Protein AF-X1LC28-F1 (afdb_monomer)

Struc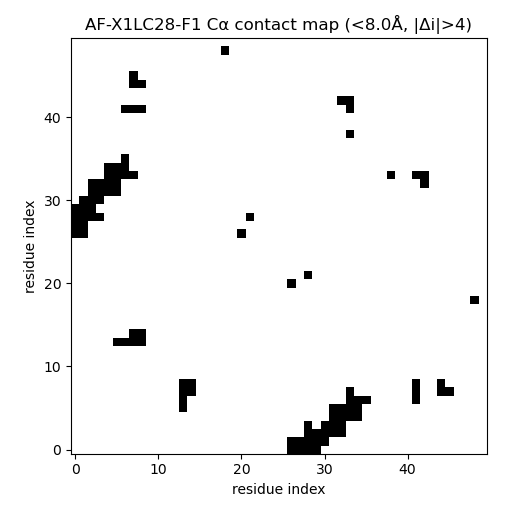ture (mmCIF, N/CA/C/O backbone):
data_AF-X1LC28-F1
#
_entry.id   AF-X1LC28-F1
#
loop_
_atom_site.group_PDB
_atom_site.id
_atom_site.type_symbol
_atom_site.label_atom_id
_atom_site.label_alt_id
_atom_site.label_comp_id
_atom_site.label_asym_id
_atom_site.label_entity_id
_atom_site.label_seq_id
_atom_site.pdbx_PDB_ins_code
_atom_site.Cartn_x
_atom_site.Cartn_y
_atom_site.Cartn_z
_atom_site.occupancy
_atom_site.B_iso_or_equiv
_atom_site.auth_seq_id
_atom_site.auth_comp_id
_atom_site.auth_asym_id
_atom_site.auth_atom_id
_atom_site.pdbx_PDB_model_num
ATOM 1 N N . PRO A 1 1 ? -17.442 2.885 1.977 1.00 91.38 1 PRO A N 1
ATOM 2 C CA . PRO A 1 1 ? -16.442 1.964 1.382 1.00 91.38 1 PRO A CA 1
ATOM 3 C C . PRO A 1 1 ? -15.487 2.764 0.489 1.00 91.38 1 PRO A C 1
ATOM 5 O O . PRO A 1 1 ? -15.963 3.607 -0.268 1.00 91.38 1 PRO A O 1
ATOM 8 N N . VAL A 1 2 ? -14.177 2.541 0.616 1.00 97.50 2 VAL A N 1
ATOM 9 C CA . VAL A 1 2 ? -13.119 3.302 -0.073 1.00 97.50 2 VAL A CA 1
ATOM 10 C C . VAL A 1 2 ? -12.250 2.361 -0.910 1.00 97.50 2 VAL A C 1
ATOM 12 O O . VAL A 1 2 ? -11.864 1.288 -0.445 1.00 97.50 2 VAL A O 1
ATOM 15 N N . ILE A 1 3 ? -11.947 2.778 -2.140 1.00 98.06 3 ILE A N 1
ATOM 16 C CA . ILE A 1 3 ? -10.875 2.219 -2.971 1.00 98.06 3 ILE A CA 1
ATOM 17 C C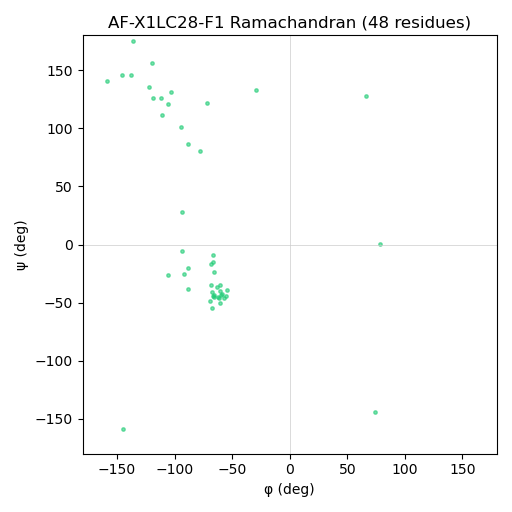 . ILE A 1 3 ? -9.816 3.311 -3.081 1.00 98.06 3 ILE A C 1
ATOM 19 O O . ILE A 1 3 ? -10.151 4.439 -3.441 1.00 98.06 3 ILE A O 1
ATOM 23 N N . PHE A 1 4 ? -8.577 2.981 -2.739 1.00 97.69 4 PHE A N 1
ATOM 24 C CA . PHE A 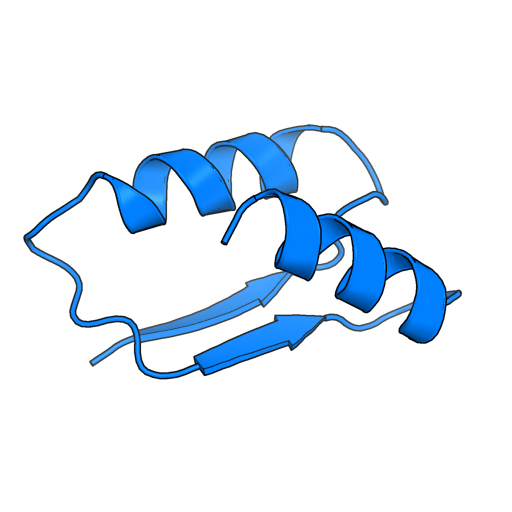1 4 ? -7.463 3.920 -2.756 1.00 97.69 4 PHE A CA 1
ATOM 25 C C . PHE A 1 4 ? -6.491 3.538 -3.873 1.00 97.69 4 PHE A C 1
ATOM 27 O O . PHE A 1 4 ? -5.858 2.487 -3.806 1.00 97.69 4 PHE A O 1
ATOM 34 N N . ASP A 1 5 ? -6.416 4.369 -4.910 1.00 97.69 5 ASP A N 1
ATOM 35 C CA . ASP A 1 5 ? -5.451 4.231 -6.002 1.00 97.69 5 ASP A CA 1
ATOM 36 C C . ASP A 1 5 ? -4.339 5.260 -5.809 1.00 97.69 5 ASP A C 1
ATOM 38 O O . ASP A 1 5 ? -4.623 6.426 -5.536 1.00 97.69 5 ASP A O 1
ATOM 42 N N . THR A 1 6 ? -3.091 4.815 -5.893 1.00 97.12 6 THR A N 1
ATOM 43 C CA . THR A 1 6 ? -1.917 5.629 -5.559 1.00 97.12 6 THR A CA 1
ATOM 44 C C . THR A 1 6 ? -0.740 5.282 -6.461 1.00 97.12 6 THR A C 1
ATOM 46 O O . THR A 1 6 ? -0.528 4.117 -6.821 1.00 97.12 6 THR A O 1
ATOM 49 N N . ASP A 1 7 ? 0.087 6.266 -6.798 1.00 96.25 7 ASP A N 1
ATOM 50 C CA . ASP A 1 7 ? 1.360 6.040 -7.470 1.00 96.25 7 ASP A CA 1
ATOM 51 C C . ASP A 1 7 ? 2.542 5.928 -6.498 1.00 96.25 7 ASP A C 1
ATOM 53 O O . ASP A 1 7 ? 3.683 6.120 -6.929 1.00 96.25 7 ASP A O 1
ATOM 57 N N . ILE A 1 8 ? 2.281 5.472 -5.259 1.00 96.25 8 ILE A N 1
ATOM 58 C CA . ILE A 1 8 ? 3.246 5.230 -4.175 1.00 96.25 8 ILE A CA 1
ATOM 59 C C . ILE A 1 8 ? 4.644 4.855 -4.674 1.00 96.25 8 ILE A C 1
ATOM 61 O O . ILE A 1 8 ? 4.811 3.982 -5.527 1.00 96.25 8 ILE A O 1
ATOM 65 N N . CYS A 1 9 ? 5.659 5.506 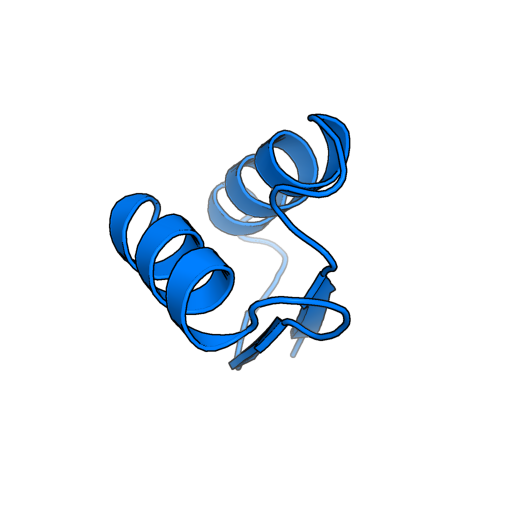-4.100 1.00 94.81 9 CYS A N 1
ATOM 66 C CA . CYS A 1 9 ? 7.043 5.555 -4.593 1.00 94.81 9 CYS A CA 1
ATOM 67 C C . CYS A 1 9 ? 7.294 6.523 -5.766 1.00 94.81 9 CYS A C 1
ATOM 69 O O . CYS A 1 9 ? 8.437 6.580 -6.221 1.00 94.81 9 CYS A O 1
ATOM 71 N N . GLY A 1 10 ? 6.291 7.261 -6.258 1.00 93.56 10 GLY A N 1
ATOM 72 C CA . GLY A 1 10 ? 6.494 8.412 -7.151 1.00 93.56 10 GLY A CA 1
ATOM 73 C C . GLY A 1 10 ? 7.180 9.559 -6.408 1.00 93.56 10 GLY A C 1
ATOM 74 O O . GLY A 1 10 ? 8.277 9.986 -6.773 1.00 93.56 10 GLY A O 1
ATOM 75 N N . ASP A 1 11 ? 6.586 9.954 -5.291 1.00 94.94 11 ASP A N 1
ATOM 76 C CA . ASP A 1 11 ? 7.171 10.775 -4.239 1.00 94.94 11 ASP A CA 1
ATOM 77 C C . ASP A 1 11 ? 6.622 10.323 -2.864 1.00 94.94 11 ASP A C 1
ATOM 79 O O . ASP A 1 11 ? 6.302 9.144 -2.661 1.00 94.94 11 ASP A O 1
ATOM 83 N N . ILE A 1 12 ? 6.682 11.193 -1.853 1.00 95.56 12 ILE A N 1
ATOM 84 C CA . ILE A 1 12 ? 6.490 10.793 -0.453 1.00 95.56 12 ILE A CA 1
ATOM 85 C C . ILE A 1 12 ? 5.038 10.894 0.024 1.00 95.56 12 ILE A C 1
ATOM 87 O O . ILE A 1 12 ? 4.675 10.204 0.980 1.00 95.56 12 ILE A O 1
ATOM 91 N N . ASP A 1 13 ? 4.217 11.752 -0.574 1.00 97.56 13 ASP A N 1
ATOM 92 C CA . ASP A 1 13 ? 2.905 12.111 -0.026 1.00 97.56 13 ASP A CA 1
ATOM 93 C C . ASP A 1 13 ? 1.908 10.943 -0.080 1.00 97.56 13 ASP A C 1
ATOM 95 O O . ASP A 1 13 ? 1.189 10.725 0.892 1.00 97.56 13 ASP A O 1
ATOM 99 N N . ASP A 1 14 ? 1.969 10.098 -1.107 1.00 97.06 14 ASP A N 1
ATOM 100 C CA . ASP A 1 14 ? 1.230 8.836 -1.215 1.00 97.06 14 ASP A CA 1
ATOM 101 C C . ASP A 1 14 ? 1.443 7.899 -0.020 1.00 97.06 14 ASP A C 1
ATOM 103 O O . ASP A 1 14 ? 0.521 7.232 0.458 1.00 97.06 14 ASP A O 1
ATOM 107 N N . THR A 1 15 ? 2.680 7.844 0.485 1.00 97.06 15 THR A N 1
ATOM 108 C CA . THR A 1 15 ? 3.010 7.012 1.649 1.00 97.06 15 THR A CA 1
ATOM 109 C C . THR A 1 15 ? 2.329 7.561 2.899 1.00 97.06 15 THR A C 1
ATOM 111 O O . THR A 1 15 ? 1.792 6.794 3.700 1.00 97.06 15 THR A O 1
ATOM 114 N N . TRP A 1 16 ? 2.307 8.887 3.054 1.00 98.00 16 TRP A N 1
ATOM 115 C CA . TRP A 1 16 ? 1.578 9.540 4.140 1.00 98.00 16 TRP A CA 1
ATOM 116 C C . TRP A 1 16 ? 0.073 9.346 3.993 1.00 98.00 16 TRP A C 1
ATOM 118 O O . TRP A 1 16 ? -0.574 8.968 4.965 1.00 98.00 16 TRP A O 1
ATOM 128 N N . ALA A 1 17 ? -0.472 9.525 2.788 1.00 97.69 17 ALA A N 1
ATOM 129 C CA . ALA A 1 17 ? -1.882 9.313 2.500 1.00 97.69 17 ALA A CA 1
ATOM 130 C C . ALA A 1 17 ? -2.317 7.885 2.857 1.00 97.69 17 ALA A C 1
ATOM 132 O O . ALA A 1 17 ? -3.317 7.718 3.554 1.00 97.69 17 ALA A O 1
ATOM 133 N N . LEU A 1 18 ? -1.533 6.866 2.477 1.00 97.88 18 LEU A N 1
ATOM 134 C CA . LEU A 1 18 ? -1.807 5.470 2.824 1.00 97.88 18 LEU A CA 1
ATOM 135 C C . LEU A 1 18 ? -1.820 5.249 4.344 1.00 97.88 18 LEU A C 1
ATOM 137 O O . LEU A 1 18 ? -2.773 4.679 4.873 1.00 97.88 18 LEU A O 1
ATOM 141 N N . VAL A 1 19 ? -0.789 5.705 5.061 1.00 97.81 19 VAL A N 1
ATOM 142 C CA . VAL A 1 19 ? -0.696 5.500 6.517 1.00 97.81 19 VAL A CA 1
ATOM 143 C C . VAL A 1 19 ? -1.798 6.257 7.255 1.00 97.81 19 VAL A C 1
ATOM 145 O O . VAL A 1 19 ? -2.423 5.694 8.151 1.00 97.81 19 VAL A O 1
ATOM 148 N N . THR A 1 20 ? -2.078 7.504 6.874 1.00 98.00 20 THR A N 1
ATOM 149 C CA . THR A 1 20 ? -3.173 8.288 7.458 1.00 98.00 20 THR A CA 1
ATOM 150 C C . THR A 1 20 ? -4.517 7.612 7.209 1.00 98.00 20 THR A C 1
ATOM 152 O O . THR A 1 20 ? -5.280 7.439 8.154 1.00 98.00 20 T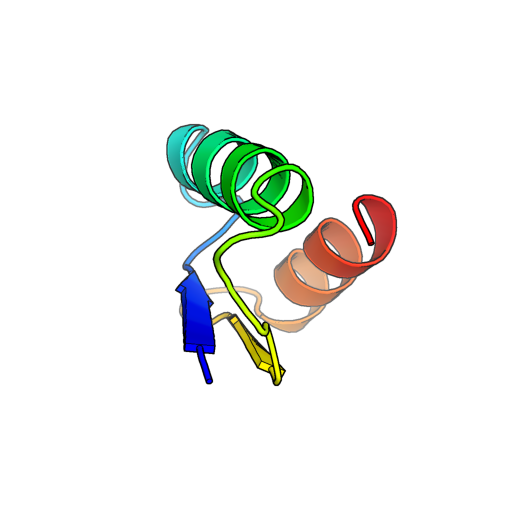HR A O 1
ATOM 155 N N . LEU A 1 21 ? -4.778 7.155 5.979 1.00 97.81 21 LEU A N 1
ATOM 156 C CA . LEU A 1 21 ? -6.016 6.459 5.635 1.00 97.81 21 LEU A CA 1
ATOM 157 C C . LEU A 1 21 ? -6.198 5.179 6.469 1.00 97.81 21 LEU A C 1
ATOM 159 O O . LEU A 1 21 ? -7.285 4.951 6.990 1.00 97.81 21 LEU A O 1
ATOM 163 N N . LEU A 1 22 ? -5.139 4.380 6.654 1.00 97.25 22 LEU A N 1
ATOM 164 C CA . LEU A 1 22 ? -5.163 3.157 7.474 1.00 97.25 22 LEU A CA 1
ATOM 165 C C . LEU A 1 22 ? -5.401 3.420 8.971 1.00 97.25 22 LEU A C 1
ATOM 167 O O . LEU A 1 22 ? -5.847 2.520 9.681 1.00 97.25 22 LEU A O 1
ATOM 171 N N . GLN A 1 23 ? -5.091 4.621 9.464 1.00 97.69 23 GLN A N 1
ATOM 172 C CA . GLN A 1 23 ? -5.318 5.024 10.859 1.00 97.69 23 GLN A CA 1
ATOM 173 C C . GLN A 1 23 ? -6.663 5.736 11.078 1.00 97.69 23 GLN A C 1
ATOM 175 O O . GLN A 1 23 ? -7.014 6.021 12.222 1.00 97.69 23 GLN A O 1
ATOM 180 N N . SER A 1 24 ? -7.418 6.009 10.013 1.00 98.12 24 SER A N 1
ATOM 181 C CA . SER A 1 24 ? -8.708 6.700 10.059 1.00 98.12 24 SER A CA 1
ATOM 182 C C . SER A 1 24 ? -9.878 5.700 10.110 1.00 98.12 24 SER A C 1
ATOM 184 O O . SER A 1 24 ? -10.262 5.153 9.071 1.00 98.12 24 SER A O 1
ATOM 186 N N . PRO A 1 25 ? -10.489 5.442 11.287 1.00 97.12 25 PRO A N 1
ATOM 187 C CA . PRO A 1 25 ? -11.558 4.448 11.440 1.00 97.12 25 PRO A CA 1
ATOM 188 C C . PRO A 1 25 ? -12.865 4.809 10.712 1.00 97.12 25 PRO A C 1
ATOM 190 O O . PRO A 1 25 ? -13.736 3.955 10.547 1.00 97.12 25 PRO A O 1
ATOM 193 N N . GLU A 1 26 ? -13.030 6.060 10.285 1.00 97.88 26 GLU A N 1
ATOM 194 C CA . GLU A 1 26 ? -14.165 6.530 9.490 1.00 97.88 26 GLU A CA 1
ATOM 195 C C . GLU A 1 26 ? -14.188 5.956 8.061 1.00 97.88 26 GLU A C 1
ATOM 197 O O . GLU A 1 26 ? -15.237 5.979 7.407 1.00 97.88 26 GLU A O 1
ATOM 202 N N . PHE A 1 27 ? -13.065 5.411 7.577 1.00 97.56 27 PHE A N 1
ATOM 203 C CA . PHE A 1 27 ? -12.956 4.843 6.238 1.00 97.56 27 PHE A CA 1
ATOM 204 C C . PHE A 1 27 ? -12.920 3.313 6.259 1.00 97.56 27 PHE A C 1
ATOM 206 O O . PHE A 1 27 ? -12.021 2.674 6.792 1.00 97.56 27 PHE A O 1
ATOM 213 N N . ASP A 1 28 ? -13.890 2.711 5.574 1.00 97.25 28 ASP A N 1
ATOM 214 C CA . ASP A 1 28 ? -13.924 1.273 5.302 1.00 97.25 28 ASP A CA 1
ATOM 215 C C . ASP A 1 28 ? -13.178 0.966 3.993 1.00 97.25 28 ASP A C 1
ATOM 217 O O . ASP A 1 28 ? -13.778 0.961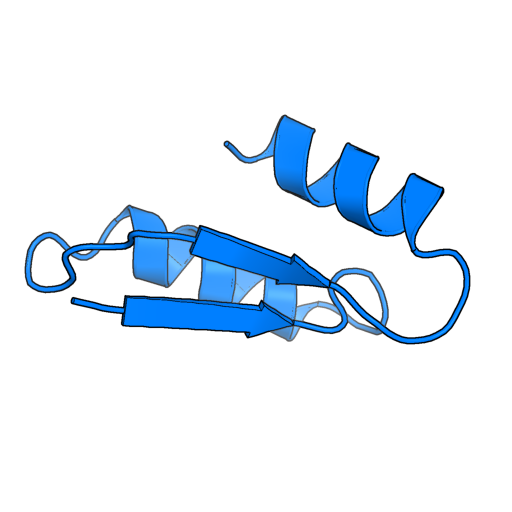 2.909 1.00 97.25 28 ASP A O 1
ATOM 221 N N . ILE A 1 29 ? -11.859 0.785 4.088 1.00 97.44 29 ILE A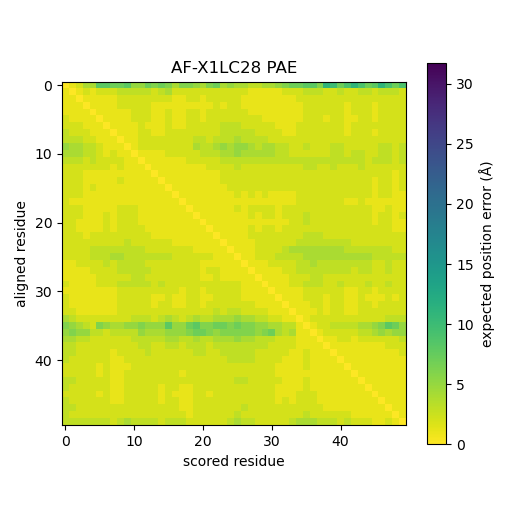 N 1
ATOM 222 C CA . ILE A 1 29 ? -10.970 0.518 2.949 1.00 97.44 29 ILE A CA 1
ATOM 223 C C . ILE A 1 29 ? -11.212 -0.907 2.441 1.00 97.44 29 ILE A C 1
ATOM 225 O O . ILE A 1 29 ? -11.068 -1.882 3.175 1.00 97.44 29 ILE A O 1
ATOM 229 N N . LYS A 1 30 ? -11.573 -1.037 1.162 1.00 97.62 30 LYS A N 1
ATOM 230 C CA . LYS A 1 30 ? -11.860 -2.331 0.522 1.00 97.62 30 LYS A CA 1
ATOM 231 C C . LYS A 1 30 ? -10.769 -2.806 -0.419 1.00 97.62 30 LYS A C 1
ATOM 233 O O . LYS A 1 30 ? -10.667 -4.006 -0.659 1.00 97.62 30 LYS A O 1
ATOM 238 N N . LEU A 1 31 ? -9.999 -1.881 -0.982 1.00 97.94 31 LEU A N 1
ATOM 239 C CA . LEU A 1 31 ? -8.979 -2.186 -1.973 1.00 97.94 31 LEU A CA 1
ATOM 240 C C . LEU A 1 31 ? -7.951 -1.055 -2.039 1.00 97.94 31 LEU A C 1
ATOM 242 O O . LEU A 1 31 ? -8.323 0.119 -1.996 1.00 97.94 31 LEU A O 1
ATOM 246 N N . ILE A 1 32 ? -6.683 -1.432 -2.192 1.00 97.81 32 ILE A N 1
ATOM 247 C CA . ILE A 1 32 ? -5.581 -0.529 -2.522 1.00 97.81 32 ILE A CA 1
ATOM 248 C C . ILE A 1 32 ? -5.002 -0.978 -3.861 1.00 97.81 32 ILE A C 1
ATOM 250 O O . ILE A 1 32 ? -4.653 -2.151 -4.023 1.00 97.81 32 ILE A O 1
ATOM 254 N N . THR A 1 33 ? -4.922 -0.059 -4.816 1.00 97.88 33 THR A N 1
ATOM 255 C CA . THR A 1 33 ? -4.328 -0.281 -6.136 1.00 97.88 33 THR A CA 1
ATOM 256 C C . THR A 1 33 ? -3.159 0.666 -6.355 1.00 97.88 33 THR A C 1
ATOM 258 O O . THR A 1 33 ? -3.043 1.705 -5.710 1.00 97.88 33 THR A O 1
ATOM 261 N N . THR A 1 34 ? -2.252 0.273 -7.246 1.00 97.50 34 THR A N 1
ATOM 262 C CA . THR A 1 34 ? -1.171 1.148 -7.687 1.00 97.50 34 THR A CA 1
ATOM 263 C C . THR A 1 34 ? -0.960 1.034 -9.182 1.00 97.50 34 THR A C 1
ATOM 265 O O . THR A 1 34 ? -1.125 -0.039 -9.773 1.00 97.50 34 THR A O 1
ATOM 268 N N . ALA A 1 35 ? -0.591 2.155 -9.786 1.00 95.69 35 ALA A N 1
ATOM 269 C CA . ALA A 1 35 ? -0.381 2.287 -11.211 1.00 95.69 35 ALA A CA 1
ATOM 270 C C . ALA A 1 35 ? 0.903 3.074 -11.509 1.00 95.69 35 ALA A C 1
ATOM 272 O O . ALA A 1 35 ? 1.565 3.610 -10.617 1.00 95.69 35 ALA A O 1
ATOM 273 N N . VAL A 1 36 ? 1.222 3.142 -12.806 1.00 91.69 36 VAL A N 1
ATOM 274 C CA . VAL A 1 36 ? 2.331 3.915 -13.385 1.00 91.69 36 VAL A CA 1
ATOM 275 C C . VAL A 1 36 ? 3.725 3.405 -12.979 1.00 91.69 36 VAL A C 1
ATOM 277 O O . VAL A 1 36 ? 4.065 3.268 -11.807 1.00 91.69 36 VAL A O 1
ATOM 280 N N . GLY A 1 37 ? 4.585 3.162 -13.973 1.00 92.69 37 GLY A N 1
ATOM 281 C CA . GLY A 1 37 ? 5.951 2.678 -13.7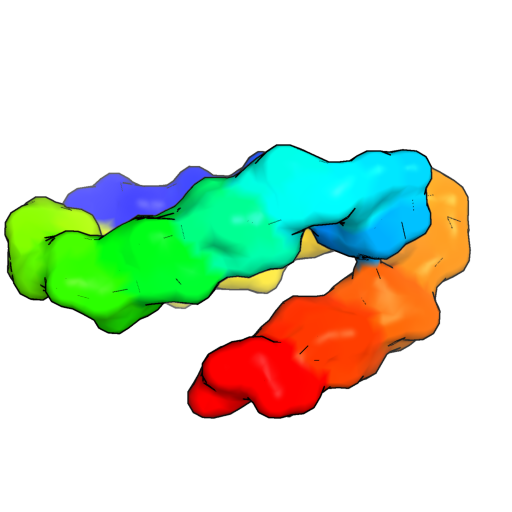48 1.00 92.69 37 GLY A CA 1
ATOM 282 C C . GLY A 1 37 ? 6.013 1.202 -13.334 1.00 92.69 37 GLY A C 1
ATOM 283 O O . GLY A 1 37 ? 5.245 0.380 -13.832 1.00 92.69 37 GLY A O 1
ATOM 284 N N . ASP A 1 38 ? 6.953 0.856 -12.450 1.00 96.38 38 ASP A N 1
ATOM 285 C CA . ASP A 1 38 ? 7.159 -0.516 -11.959 1.00 96.38 38 ASP A CA 1
ATOM 286 C C . ASP A 1 38 ? 6.111 -0.887 -10.895 1.00 96.38 38 ASP A C 1
ATOM 288 O O . ASP A 1 38 ? 6.351 -0.829 -9.686 1.00 96.38 38 ASP A O 1
ATOM 292 N N . THR A 1 39 ? 4.912 -1.253 -11.354 1.00 96.88 39 THR A N 1
ATOM 293 C CA . THR A 1 39 ? 3.799 -1.616 -10.468 1.00 96.88 39 THR A CA 1
ATOM 294 C C . THR A 1 39 ? 4.092 -2.827 -9.570 1.00 96.88 39 THR A C 1
ATOM 296 O O . THR A 1 39 ? 3.680 -2.780 -8.409 1.00 96.88 39 THR A O 1
ATOM 299 N N . PRO A 1 40 ? 4.848 -3.875 -9.980 1.00 97.69 40 PRO A N 1
ATOM 300 C CA . PRO A 1 40 ? 5.282 -4.920 -9.051 1.00 97.69 40 PRO A CA 1
ATOM 301 C C . PRO A 1 40 ? 6.123 -4.408 -7.874 1.00 97.69 40 PRO A C 1
ATOM 303 O O . PRO A 1 40 ? 5.928 -4.864 -6.745 1.00 97.69 40 PRO A O 1
ATOM 306 N N . ALA A 1 41 ? 7.064 -3.488 -8.106 1.00 97.06 41 ALA A N 1
ATOM 307 C CA . ALA A 1 41 ? 7.866 -2.906 -7.029 1.00 97.06 41 ALA A CA 1
ATOM 308 C C . ALA A 1 41 ? 7.010 -2.046 -6.087 1.00 97.06 41 ALA A C 1
ATOM 310 O O . ALA A 1 41 ? 7.106 -2.201 -4.868 1.00 97.06 41 ALA A O 1
ATOM 311 N N . LYS A 1 42 ? 6.122 -1.211 -6.637 1.00 97.06 42 LYS A N 1
ATOM 312 C CA . LYS A 1 42 ? 5.197 -0.377 -5.852 1.00 97.06 42 LYS A CA 1
ATOM 313 C C . LYS A 1 42 ? 4.239 -1.211 -5.005 1.00 97.06 42 LYS A C 1
ATOM 315 O O . LYS A 1 42 ? 4.101 -0.965 -3.809 1.00 97.06 42 LYS A O 1
ATOM 320 N N . ALA A 1 43 ? 3.660 -2.265 -5.584 1.00 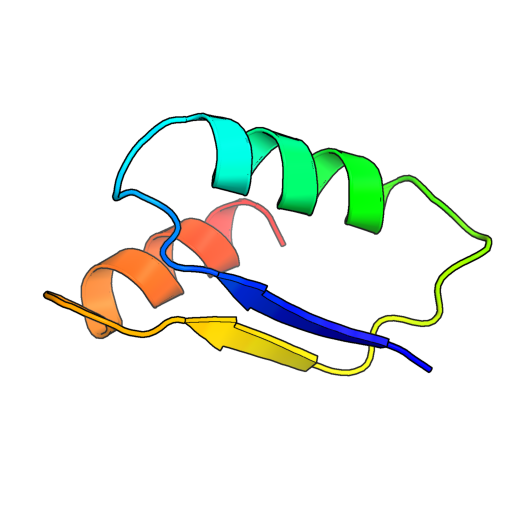97.44 43 ALA A N 1
ATOM 321 C CA . ALA A 1 43 ? 2.792 -3.192 -4.862 1.00 97.44 43 ALA A CA 1
ATOM 322 C C . ALA A 1 43 ? 3.533 -3.882 -3.703 1.00 97.44 43 ALA A C 1
ATOM 324 O O . ALA A 1 43 ? 2.981 -4.009 -2.612 1.00 97.44 43 ALA A O 1
ATOM 325 N N . LYS A 1 44 ? 4.805 -4.268 -3.897 1.00 97.62 44 LYS A N 1
ATOM 326 C CA . LYS A 1 44 ? 5.653 -4.787 -2.808 1.00 97.62 44 LYS A CA 1
ATOM 327 C C . LYS A 1 44 ? 5.892 -3.750 -1.713 1.00 97.62 44 LYS A C 1
ATOM 329 O O . LYS A 1 44 ? 5.978 -4.136 -0.554 1.00 97.62 44 LYS A O 1
ATOM 334 N N . THR A 1 45 ? 6.038 -2.471 -2.056 1.00 96.94 45 THR A N 1
ATOM 335 C CA . THR A 1 45 ? 6.190 -1.402 -1.059 1.00 96.94 45 THR A CA 1
ATOM 336 C C . THR A 1 45 ? 4.900 -1.183 -0.277 1.00 96.94 45 THR A C 1
ATOM 338 O O . THR A 1 45 ? 4.948 -1.201 0.950 1.00 96.94 45 THR A O 1
ATOM 341 N N . ALA A 1 46 ? 3.753 -1.065 -0.953 1.00 97.38 46 ALA A N 1
ATOM 342 C CA . ALA A 1 46 ? 2.451 -0.963 -0.293 1.00 97.38 46 ALA A CA 1
ATOM 343 C C . ALA A 1 46 ? 2.214 -2.151 0.660 1.00 97.38 46 ALA A C 1
ATOM 345 O O . ALA A 1 46 ? 1.864 -1.954 1.819 1.00 97.38 46 ALA A O 1
ATOM 346 N N . ALA A 1 47 ? 2.529 -3.375 0.224 1.00 97.31 47 ALA A N 1
ATOM 347 C CA . ALA A 1 47 ? 2.407 -4.591 1.032 1.00 97.31 47 ALA A CA 1
ATOM 348 C C . ALA A 1 47 ? 3.369 -4.686 2.235 1.00 97.31 47 ALA A C 1
ATOM 350 O O . ALA A 1 47 ? 3.239 -5.612 3.023 1.00 97.31 47 ALA A O 1
ATOM 351 N N . LYS A 1 48 ? 4.358 -3.790 2.371 1.00 97.19 48 LYS A N 1
ATOM 352 C CA . LYS A 1 48 ? 5.190 -3.689 3.587 1.00 97.19 48 LYS A CA 1
ATOM 353 C C . LYS A 1 48 ? 4.598 -2.748 4.636 1.00 97.19 48 LYS A C 1
ATOM 355 O O . LYS A 1 48 ? 5.051 -2.780 5.776 1.00 97.19 48 LYS A O 1
ATOM 360 N N . ILE A 1 49 ? 3.698 -1.855 4.223 1.00 96.31 49 ILE A N 1
ATOM 361 C CA . ILE A 1 49 ? 3.012 -0.897 5.100 1.00 96.31 49 ILE A CA 1
ATOM 362 C C . ILE A 1 49 ? 1.736 -1.527 5.666 1.00 96.31 49 ILE A C 1
ATOM 364 O O . ILE A 1 49 ? 1.408 -1.282 6.825 1.00 96.31 49 ILE A O 1
ATOM 368 N N . LEU A 1 50 ? 1.038 -2.312 4.836 1.00 94.88 50 LEU A N 1
ATOM 369 C CA . LEU A 1 50 ? -0.100 -3.153 5.222 1.00 94.88 50 LEU A CA 1
ATOM 370 C C . LEU A 1 50 ? 0.336 -4.314 6.121 1.00 94.88 50 LEU A C 1
ATOM 372 O O . LEU A 1 50 ? -0.445 -4.641 7.041 1.00 94.88 50 LEU A O 1
#

pLDDT: mean 96.78, std 1.56, range [91.38, 98.12]

Radius of gyration: 10.43 Å; Cα contacts (8 Å, |Δi|>4): 49; chains: 1; bounding box: 24×17×25 Å

Organism: NCBI:txid412755

Solvent-accessible surface area (backbone atoms only — not comparable to full-atom values): 3125 Å² total; per-residue (Å²): 121,40,74,48,77,40,54,45,81,75,60,67,63,48,54,51,52,51,54,53,53,76,70,35,86,89,56,50,75,76,47,79,50,64,51,78,84,65,40,71,62,35,51,54,53,54,62,70,75,107

Secondary structure (DSSP, 8-state):
-EEEEE-TTSSSHHHHHHHHHHH-TT--EEEEEE-SS-HHHHHHHHHHH-

Mean predicted aligned error: 2.01 Å

Foldseek 3Di:
DDEAEDQAVPDDVRVVVLLVQVVDPVDDYDYYAYDDDPRVVRVVVSVVSD

InterPro domains:
  IPR036452 Ribonucleoside hydrolase-like [G3DSA:3.90.245.10] (1-50)
  IPR036452 Ribonucleoside hydrolase-like [SSF53590] (1-45)

Sequence (50 aa):
PVIFDTDICGDIDDTWALVTLLQSPEFDIKLITTAVGDTPAKAKTAAKIL